Protein AF-A0AAX1PMC3-F1 (afdb_monomer_lite)

Radius of gyration: 15.19 Å; chains: 1; bounding box: 38×30×34 Å

Structure (mmCIF, N/CA/C/O backbone):
data_AF-A0AAX1PMC3-F1
#
_entry.id   AF-A0AAX1PMC3-F1
#
loop_
_atom_site.group_PDB
_atom_site.id
_atom_site.type_symbol
_atom_site.label_atom_id
_atom_site.label_alt_id
_atom_site.label_comp_id
_atom_site.label_asym_id
_atom_site.label_entity_id
_atom_site.label_seq_id
_atom_site.pdbx_PDB_ins_code
_atom_site.Cartn_x
_atom_site.Cartn_y
_atom_site.Cartn_z
_atom_site.occupancy
_atom_site.B_iso_or_equiv
_atom_site.auth_seq_id
_atom_site.auth_comp_id
_atom_site.auth_asym_id
_atom_site.auth_atom_id
_atom_site.pdbx_PDB_model_num
ATOM 1 N N . MET A 1 1 ? -15.827 -1.879 7.966 1.00 61.22 1 MET A N 1
ATOM 2 C CA . MET A 1 1 ? -16.329 -0.998 9.039 1.00 61.22 1 MET A CA 1
ATOM 3 C C . MET A 1 1 ? -16.276 0.435 8.546 1.00 61.22 1 MET A C 1
ATOM 5 O O . MET A 1 1 ? -15.211 0.873 8.123 1.00 61.22 1 MET A O 1
ATOM 9 N N . SER A 1 2 ? -17.409 1.134 8.511 1.00 79.12 2 SER A N 1
ATOM 10 C CA . SER A 1 2 ? -17.460 2.533 8.072 1.00 79.12 2 SER A CA 1
ATOM 11 C C . SER A 1 2 ? -17.064 3.500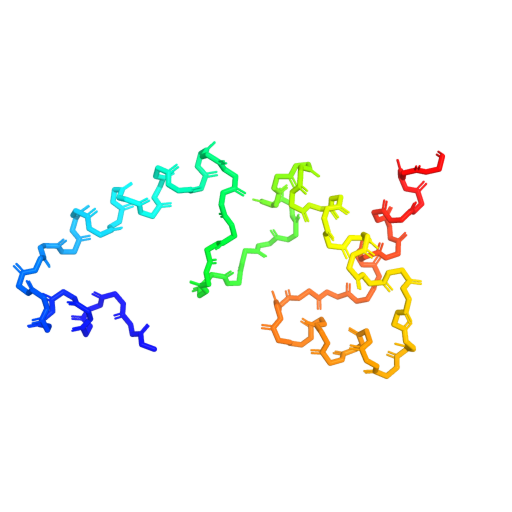 9.199 1.00 79.12 2 SER A C 1
ATOM 13 O O . SER A 1 2 ? -17.218 3.189 10.379 1.00 79.12 2 SER A O 1
ATOM 15 N N . VAL A 1 3 ? -16.614 4.716 8.854 1.00 79.44 3 VAL A N 1
ATOM 16 C CA . VAL A 1 3 ? -16.363 5.795 9.840 1.00 79.44 3 VAL A CA 1
ATOM 17 C C . VAL A 1 3 ? -17.637 6.128 10.632 1.00 79.44 3 VAL A C 1
ATOM 19 O O . VAL A 1 3 ? -17.568 6.533 11.788 1.00 79.44 3 VAL A O 1
ATOM 22 N N . ALA A 1 4 ? -18.813 5.936 10.025 1.00 78.19 4 ALA A N 1
ATOM 23 C CA . ALA A 1 4 ? -20.097 6.166 10.675 1.00 78.19 4 ALA A CA 1
ATOM 24 C C . ALA A 1 4 ? -20.433 5.103 11.734 1.00 78.19 4 ALA A C 1
ATOM 26 O O . ALA A 1 4 ? -20.946 5.460 12.791 1.00 78.19 4 ALA A O 1
ATOM 27 N N . GLU A 1 5 ? -20.130 3.829 11.478 1.00 81.44 5 GLU A N 1
ATOM 28 C CA . GLU A 1 5 ? -20.294 2.764 12.478 1.00 81.44 5 GLU A CA 1
ATOM 29 C C . GLU A 1 5 ? -19.332 2.931 13.645 1.00 81.44 5 GLU A C 1
ATOM 31 O O . GLU A 1 5 ? -19.769 2.865 14.792 1.00 81.44 5 GLU A O 1
ATOM 36 N N . LEU A 1 6 ? -18.064 3.240 13.359 1.00 83.06 6 LEU A N 1
ATOM 37 C CA . LEU A 1 6 ? -17.057 3.474 14.392 1.00 83.06 6 LEU A CA 1
ATOM 38 C C . LEU A 1 6 ? -17.434 4.662 15.289 1.00 83.06 6 LEU A C 1
ATOM 40 O O . LEU A 1 6 ? -17.371 4.562 16.509 1.00 83.06 6 LEU A O 1
ATOM 44 N N . ALA A 1 7 ? -17.908 5.763 14.696 1.00 88.69 7 ALA A N 1
ATOM 45 C CA . ALA A 1 7 ? -18.400 6.921 15.442 1.00 88.69 7 ALA A CA 1
ATOM 46 C C . ALA A 1 7 ? -19.546 6.562 16.401 1.00 88.69 7 ALA A C 1
ATOM 48 O O . ALA A 1 7 ? -19.623 7.086 17.509 1.00 88.69 7 ALA A O 1
ATOM 49 N N . ARG A 1 8 ? -20.444 5.662 15.977 1.00 88.06 8 ARG A N 1
ATOM 50 C CA . ARG A 1 8 ? -21.590 5.236 16.787 1.00 88.06 8 ARG A CA 1
ATOM 51 C C . ARG A 1 8 ? -21.190 4.266 17.899 1.00 88.06 8 ARG A C 1
ATOM 53 O O . ARG A 1 8 ? -21.789 4.328 18.964 1.00 88.06 8 ARG A O 1
ATOM 60 N N . GLN A 1 9 ? -20.219 3.384 17.655 1.00 90.00 9 GLN A N 1
ATOM 61 C CA . GLN A 1 9 ? -19.710 2.456 18.671 1.00 90.00 9 GLN A CA 1
ATOM 62 C C . GLN A 1 9 ? -18.904 3.172 19.751 1.00 90.00 9 GLN A C 1
ATOM 64 O O . GLN A 1 9 ? -19.149 2.960 20.931 1.00 90.00 9 GLN A O 1
ATOM 69 N N . GLU A 1 10 ? -17.979 4.038 19.344 1.00 87.81 10 GLU A N 1
ATOM 70 C CA . GLU A 1 10 ? -17.033 4.676 20.265 1.00 87.81 10 GLU A CA 1
ATOM 71 C C . GLU A 1 10 ? -17.580 5.981 20.864 1.00 87.81 10 GLU A C 1
ATOM 73 O O . GLU A 1 10 ? -16.947 6.596 21.717 1.00 87.81 10 GLU A O 1
ATOM 78 N N . GLY A 1 11 ? -18.738 6.460 20.392 1.00 89.00 11 GLY A N 1
ATOM 79 C CA . GLY A 1 11 ? -19.294 7.756 20.796 1.00 89.00 11 GLY A CA 1
ATOM 80 C C . GLY A 1 11 ? -18.451 8.954 20.338 1.00 89.00 11 GLY A C 1
ATOM 81 O O . GLY A 1 11 ? -18.610 10.064 20.843 1.00 89.00 11 GLY A O 1
ATOM 82 N N . ILE A 1 12 ? -17.545 8.746 19.380 1.00 90.75 12 ILE A N 1
ATOM 83 C CA . ILE A 1 12 ? -16.626 9.765 18.874 1.00 90.75 12 ILE A CA 1
ATOM 84 C C . ILE A 1 12 ? -17.252 10.461 17.666 1.00 90.75 12 ILE A C 1
ATOM 86 O O . ILE A 1 12 ? -17.760 9.827 16.741 1.00 90.75 12 ILE A O 1
ATOM 90 N N . SER A 1 13 ? -17.167 11.791 17.624 1.00 87.19 13 SER A N 1
ATOM 91 C CA . SER A 1 13 ? -17.611 12.560 16.460 1.00 87.19 13 SER A CA 1
ATOM 92 C C . SER A 1 13 ? -16.860 12.144 15.191 1.00 87.19 13 SER A C 1
ATOM 94 O O . SER A 1 13 ? -15.630 12.037 15.176 1.00 87.19 13 SER A O 1
ATOM 96 N N . LYS A 1 14 ? -17.597 12.022 14.079 1.00 85.31 14 LYS A N 1
ATOM 97 C CA . LYS A 1 14 ? -17.029 11.783 12.742 1.00 85.31 14 LYS A CA 1
ATOM 98 C C . LYS A 1 14 ? -15.903 12.771 12.421 1.00 85.31 14 LYS A C 1
ATOM 100 O O . LYS A 1 14 ? -14.907 12.379 11.826 1.00 85.31 14 LYS A O 1
ATOM 105 N N . THR A 1 15 ? -16.026 14.029 12.848 1.00 85.81 15 THR A N 1
ATOM 106 C CA . THR A 1 15 ? -15.019 15.076 12.618 1.00 85.81 15 THR A CA 1
ATOM 107 C C . THR A 1 15 ? -13.680 14.745 13.278 1.00 85.81 15 THR A C 1
ATOM 109 O O . THR A 1 15 ? -12.631 14.952 12.673 1.00 85.81 15 THR A O 1
ATOM 112 N N . VAL A 1 16 ? -13.705 14.180 14.489 1.00 89.12 16 VAL A N 1
ATOM 113 C CA . VAL A 1 16 ? -12.495 13.763 15.214 1.00 89.12 16 VAL A CA 1
ATOM 114 C C . VAL A 1 16 ? -11.845 12.574 14.511 1.00 89.12 16 VAL A C 1
ATOM 116 O O . VAL A 1 16 ? -10.648 12.609 14.239 1.00 89.12 16 VAL A O 1
ATOM 119 N N . LEU A 1 17 ? -12.643 11.580 14.107 1.00 85.81 17 LEU A N 1
ATOM 120 C CA . LEU A 1 17 ? -12.152 10.427 13.344 1.00 85.81 17 LEU A CA 1
ATOM 121 C C . LEU A 1 17 ? -11.517 10.847 12.008 1.00 85.81 17 LEU A C 1
ATOM 123 O O . LEU A 1 17 ? -10.452 10.349 11.648 1.00 85.81 17 LEU A O 1
ATOM 127 N N . TYR A 1 18 ? -12.118 11.800 11.288 1.00 83.88 18 TYR A N 1
ATOM 128 C CA . TYR A 1 18 ? -11.533 12.343 10.058 1.00 83.88 18 TYR A CA 1
ATOM 129 C C . TYR A 1 18 ? -10.264 13.167 10.311 1.00 83.88 18 TYR A C 1
ATOM 131 O O . TYR A 1 18 ? -9.344 13.125 9.493 1.00 83.88 18 TYR A O 1
ATOM 139 N N . SER A 1 19 ? -10.184 13.886 11.434 1.00 84.12 19 SER A N 1
ATOM 140 C CA . SER A 1 19 ? -8.973 14.608 11.837 1.00 84.12 19 SER A CA 1
ATOM 141 C C . SER A 1 19 ? -7.818 13.642 12.110 1.00 84.12 19 SER A C 1
ATOM 143 O O . SER A 1 19 ? -6.739 13.795 11.539 1.00 84.12 19 SER A O 1
ATOM 145 N N . TRP A 1 20 ? -8.063 12.578 12.879 1.00 85.06 20 TRP A N 1
ATOM 146 C CA . TRP A 1 20 ? -7.073 11.528 13.128 1.00 85.06 20 TRP A CA 1
ATOM 147 C C . TRP A 1 20 ? -6.675 10.795 11.851 1.00 85.06 20 TRP A C 1
ATOM 149 O O . TRP A 1 20 ? -5.493 10.551 11.635 1.00 85.06 20 TRP A O 1
ATOM 159 N N . LEU A 1 21 ? -7.628 10.529 10.953 1.00 79.69 21 LEU A N 1
ATOM 160 C CA . LEU A 1 21 ? -7.341 9.975 9.631 1.00 79.69 21 LEU A CA 1
ATOM 161 C C . LEU A 1 21 ? -6.407 10.892 8.827 1.00 79.69 21 LEU A C 1
ATOM 163 O O . LEU A 1 21 ? -5.464 10.421 8.194 1.00 79.69 21 LEU A O 1
ATOM 167 N N . LYS A 1 22 ? -6.649 12.207 8.844 1.00 77.25 22 LYS A N 1
ATOM 168 C CA . LYS A 1 22 ? -5.795 13.198 8.176 1.00 77.25 22 LYS A CA 1
ATOM 169 C C . LYS A 1 22 ? -4.404 13.261 8.808 1.00 77.25 22 LYS A C 1
ATOM 171 O O . LYS A 1 22 ? -3.415 13.351 8.084 1.00 77.25 22 LYS A O 1
ATOM 176 N N . GLN A 1 23 ? -4.325 13.183 10.130 1.00 77.19 23 GLN A N 1
ATOM 177 C CA . GLN A 1 23 ? -3.068 13.214 10.866 1.00 77.19 23 GLN A CA 1
ATOM 178 C C . GLN A 1 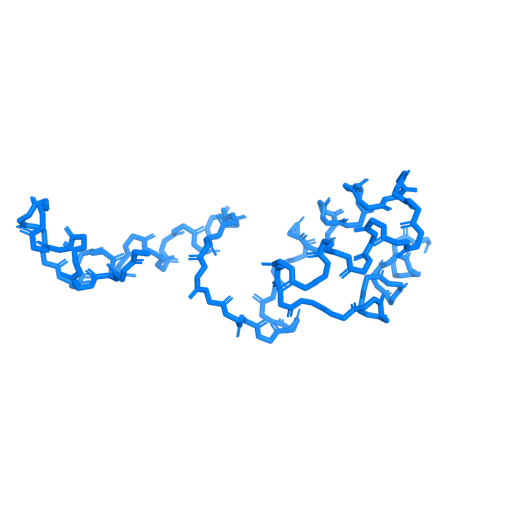23 ? -2.244 11.948 10.605 1.00 77.19 23 GLN A C 1
ATOM 180 O O . GLN A 1 23 ? -1.098 12.064 10.192 1.00 77.19 23 GLN A O 1
ATOM 185 N N . ALA A 1 24 ? -2.853 10.764 10.692 1.00 72.56 24 ALA A N 1
ATOM 186 C CA . ALA A 1 24 ? -2.225 9.488 10.352 1.00 72.56 24 ALA A CA 1
ATOM 187 C C . ALA A 1 24 ? -1.690 9.471 8.908 1.00 72.56 24 ALA A C 1
ATOM 189 O O . ALA A 1 24 ? -0.577 9.006 8.666 1.00 72.56 24 ALA A O 1
ATOM 190 N N . LYS A 1 25 ? -2.433 10.059 7.955 1.00 64.94 25 LYS A N 1
ATOM 191 C CA . LYS A 1 25 ? -1.965 10.259 6.571 1.00 64.94 25 LYS A CA 1
ATOM 192 C C . LYS A 1 25 ? -0.721 11.149 6.499 1.00 64.94 25 LYS A C 1
ATOM 194 O O . LYS A 1 25 ? 0.201 10.825 5.758 1.00 64.94 25 LYS A O 1
ATOM 199 N N . ALA A 1 26 ? -0.689 12.255 7.243 1.00 68.75 26 ALA A N 1
ATOM 200 C CA . ALA A 1 26 ? 0.461 13.160 7.276 1.00 68.75 26 ALA A CA 1
ATOM 201 C C . ALA A 1 26 ? 1.700 12.503 7.903 1.00 68.75 26 ALA A C 1
ATOM 203 O O . ALA A 1 26 ? 2.820 12.786 7.492 1.00 68.75 26 ALA A O 1
ATOM 204 N N . THR A 1 27 ? 1.504 11.585 8.851 1.00 65.25 27 THR A N 1
ATOM 205 C CA . THR A 1 27 ? 2.586 10.803 9.468 1.00 65.25 27 THR A CA 1
ATOM 206 C C . THR A 1 27 ? 3.005 9.588 8.628 1.00 65.25 27 THR A C 1
ATOM 208 O O . THR A 1 27 ? 3.884 8.837 9.036 1.00 65.25 27 THR A O 1
ATOM 211 N N . GLY A 1 28 ? 2.400 9.377 7.452 1.00 55.72 28 GLY A N 1
ATOM 212 C CA . GLY A 1 28 ? 2.731 8.266 6.556 1.00 55.72 28 GLY A CA 1
ATOM 213 C C . GLY A 1 28 ? 2.226 6.899 7.024 1.00 55.72 28 GLY A C 1
ATOM 214 O O . GLY A 1 28 ? 2.654 5.884 6.478 1.00 55.72 28 GLY A O 1
ATOM 215 N N . ALA A 1 29 ? 1.317 6.851 8.002 1.00 55.56 29 ALA A N 1
ATOM 216 C CA . ALA A 1 29 ? 0.736 5.598 8.459 1.00 55.56 29 ALA A CA 1
ATOM 217 C C . ALA A 1 29 ? -0.201 5.020 7.376 1.00 55.56 29 ALA A C 1
ATOM 219 O O . ALA A 1 29 ? -1.022 5.758 6.816 1.00 55.56 29 ALA A O 1
ATOM 220 N N . PRO A 1 30 ? -0.114 3.714 7.066 1.00 51.34 30 PRO A N 1
ATOM 221 C CA . PRO A 1 30 ? -1.007 3.075 6.109 1.00 51.34 30 PRO A CA 1
ATOM 222 C C . PRO A 1 30 ? -2.421 3.032 6.693 1.00 51.34 30 PRO A C 1
ATOM 224 O O . PRO A 1 30 ? -2.665 2.360 7.694 1.00 51.34 30 PRO A O 1
ATOM 227 N N . VAL A 1 31 ? -3.356 3.768 6.083 1.00 54.50 31 VAL A N 1
ATOM 228 C CA . VAL A 1 31 ? -4.742 3.834 6.568 1.00 54.50 31 VAL A CA 1
ATOM 229 C C . VAL A 1 31 ? -5.671 3.006 5.680 1.00 54.50 31 VAL A C 1
ATOM 231 O O . VAL A 1 31 ? -5.779 3.304 4.487 1.00 54.50 31 VAL A O 1
ATOM 234 N N . PRO A 1 32 ? -6.357 1.981 6.223 1.00 47.75 32 PRO A N 1
ATOM 235 C CA . PRO A 1 32 ? -7.270 1.147 5.448 1.00 47.75 32 PRO A CA 1
ATOM 236 C C . PRO A 1 32 ? -8.534 1.916 5.040 1.00 47.75 32 PRO A C 1
ATOM 238 O O . PRO A 1 32 ? -9.076 2.694 5.824 1.00 47.75 32 PRO A O 1
ATOM 241 N N . GLY A 1 33 ? -9.064 1.647 3.844 1.00 47.81 33 GLY A N 1
ATOM 242 C CA . GLY A 1 33 ? -10.428 2.052 3.468 1.00 47.81 33 GLY A CA 1
ATOM 243 C C . GLY A 1 33 ? -10.561 3.303 2.596 1.00 47.81 33 GLY A C 1
ATOM 244 O O . GLY A 1 33 ? -11.668 3.806 2.415 1.00 47.81 33 GLY A O 1
ATOM 245 N N . HIS A 1 34 ? -9.475 3.803 2.012 1.00 47.12 34 HIS A N 1
ATOM 246 C CA . HIS A 1 34 ? -9.578 4.661 0.835 1.00 47.12 34 HIS A CA 1
ATOM 247 C C . HIS A 1 34 ? -8.881 3.975 -0.331 1.00 47.12 34 HIS A C 1
ATOM 249 O O . HIS A 1 34 ? -7.674 3.754 -0.268 1.00 47.12 34 HIS A O 1
ATOM 255 N N . ASN A 1 35 ? -9.636 3.700 -1.397 1.00 48.84 35 ASN A N 1
ATOM 256 C CA . ASN A 1 35 ? -9.096 3.517 -2.742 1.00 48.84 35 ASN A CA 1
ATOM 257 C C . ASN A 1 35 ? -8.462 4.849 -3.163 1.00 48.84 35 ASN A C 1
ATOM 259 O O . ASN A 1 35 ? -9.049 5.624 -3.914 1.00 48.84 35 ASN A O 1
ATOM 263 N N . LYS A 1 36 ? -7.314 5.186 -2.575 1.00 51.72 36 LYS A N 1
ATOM 264 C CA . LYS A 1 36 ? -6.529 6.336 -2.992 1.00 51.72 36 LYS A CA 1
ATOM 265 C C . LYS A 1 36 ? -5.980 6.028 -4.367 1.00 51.72 36 LYS A C 1
ATOM 267 O O . LYS A 1 36 ? -5.455 4.933 -4.586 1.00 51.72 36 LYS A O 1
ATOM 272 N N . GLN A 1 37 ? -6.065 7.010 -5.259 1.00 54.66 37 GLN A N 1
ATOM 273 C CA . GLN A 1 37 ? -5.310 6.932 -6.494 1.00 54.66 37 GLN A CA 1
ATOM 274 C C . GLN A 1 37 ? -3.826 6.701 -6.146 1.00 54.66 37 GLN A C 1
ATOM 276 O O . GLN A 1 37 ? -3.346 7.217 -5.132 1.00 54.66 37 GLN A O 1
ATOM 281 N N . PRO A 1 38 ? -3.088 5.936 -6.956 1.00 53.91 38 PRO A N 1
ATOM 282 C CA . PRO A 1 38 ? -1.693 5.560 -6.686 1.00 53.91 38 PRO A CA 1
ATOM 283 C C . PRO A 1 38 ? -0.775 6.774 -6.487 1.00 53.91 38 PRO A C 1
ATOM 285 O O . PRO A 1 38 ? 0.277 6.680 -5.854 1.00 53.91 38 PRO A O 1
ATOM 288 N N . ASP A 1 39 ? -1.185 7.924 -7.020 1.00 59.62 39 ASP A N 1
ATOM 289 C CA . ASP A 1 39 ? -0.475 9.193 -6.924 1.00 59.62 39 ASP A CA 1
ATOM 290 C C . ASP A 1 39 ? -0.576 9.846 -5.534 1.00 59.62 39 ASP A C 1
ATOM 292 O O . ASP A 1 39 ? 0.310 10.583 -5.118 1.00 59.62 39 ASP A O 1
ATOM 296 N N . GLU A 1 40 ? -1.593 9.492 -4.742 1.00 65.69 40 GLU A N 1
ATOM 297 C CA . GLU A 1 40 ? -1.771 9.988 -3.373 1.00 65.69 40 GLU A CA 1
ATOM 298 C C . GLU A 1 40 ? -1.027 9.162 -2.304 1.00 65.69 40 GLU A C 1
ATOM 300 O O . GLU A 1 40 ? -1.206 9.403 -1.097 1.00 65.69 40 GLU A O 1
ATOM 305 N N . TRP A 1 41 ? -0.244 8.162 -2.723 1.00 74.69 41 TRP A N 1
ATOM 306 C CA . TRP A 1 41 ? 0.619 7.368 -1.848 1.00 74.69 41 TRP A CA 1
ATOM 307 C C . TRP A 1 41 ? 1.920 8.122 -1.571 1.00 74.69 41 TRP A C 1
ATOM 309 O O . TRP A 1 41 ? 2.584 8.600 -2.493 1.00 74.69 41 TRP A O 1
ATOM 319 N N . SER A 1 42 ? 2.305 8.207 -0.296 1.00 79.12 42 SER A N 1
ATOM 320 C CA . SER A 1 42 ? 3.586 8.804 0.088 1.00 79.12 42 SER A CA 1
ATOM 321 C C . SER A 1 42 ? 4.754 7.983 -0.467 1.00 79.12 42 SER A C 1
ATOM 323 O O . SER A 1 42 ? 4.634 6.773 -0.668 1.00 79.12 42 SER A O 1
ATOM 325 N N . ALA A 1 43 ? 5.907 8.625 -0.670 1.00 80.81 43 ALA A N 1
ATOM 326 C CA . ALA A 1 43 ? 7.117 7.940 -1.131 1.00 80.81 43 ALA A CA 1
ATOM 327 C C . ALA A 1 43 ? 7.499 6.758 -0.216 1.00 80.81 43 ALA A C 1
ATOM 329 O O . ALA A 1 43 ? 7.806 5.675 -0.706 1.00 80.81 43 ALA A O 1
ATOM 330 N N . GLY A 1 44 ? 7.376 6.928 1.107 1.00 79.94 44 GLY A N 1
ATOM 331 C CA . GLY A 1 44 ? 7.616 5.853 2.075 1.00 79.94 44 GLY A CA 1
ATOM 332 C C . GLY A 1 44 ? 6.639 4.679 1.941 1.00 79.94 44 GLY A C 1
ATOM 333 O O . GLY A 1 44 ? 7.059 3.528 2.002 1.00 79.94 44 GLY A O 1
ATOM 334 N N . ALA A 1 45 ? 5.353 4.945 1.687 1.00 81.06 45 ALA A N 1
ATOM 335 C CA . ALA A 1 45 ? 4.360 3.889 1.485 1.00 81.06 45 ALA A CA 1
ATOM 336 C C . ALA A 1 45 ? 4.571 3.133 0.161 1.00 81.06 45 ALA A C 1
ATOM 338 O O . ALA A 1 45 ? 4.405 1.912 0.120 1.00 81.06 45 ALA A O 1
ATOM 339 N N . LYS A 1 46 ? 4.974 3.837 -0.908 1.00 85.62 46 LYS A N 1
ATOM 340 C CA . LYS A 1 46 ? 5.360 3.224 -2.191 1.00 85.62 46 LYS A CA 1
ATOM 341 C C . LYS A 1 46 ? 6.569 2.304 -2.005 1.00 85.62 46 LYS A C 1
ATOM 343 O O . LYS A 1 46 ? 6.516 1.148 -2.413 1.00 85.62 46 LYS A O 1
ATOM 348 N N . PHE A 1 47 ? 7.604 2.776 -1.311 1.00 85.19 47 PHE A N 1
ATOM 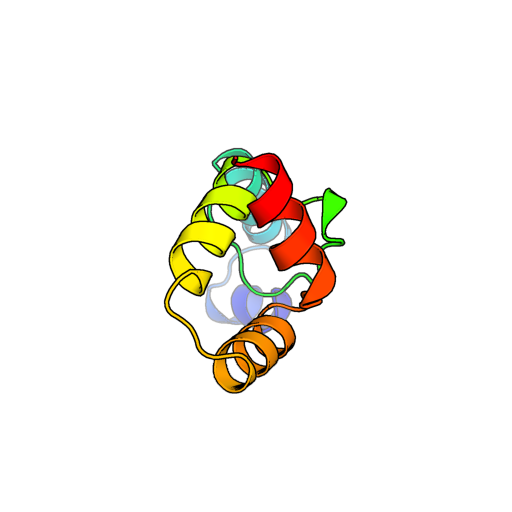349 C CA . PHE A 1 47 ? 8.810 1.993 -1.038 1.00 85.19 47 PHE A CA 1
ATOM 350 C C . PHE A 1 47 ? 8.535 0.755 -0.172 1.00 85.19 47 PHE A C 1
ATOM 352 O O . PHE A 1 47 ? 8.943 -0.347 -0.529 1.00 85.19 47 PHE A O 1
ATOM 359 N N . ALA A 1 48 ? 7.779 0.903 0.921 1.00 85.38 48 ALA A N 1
ATOM 360 C CA . ALA A 1 48 ? 7.386 -0.228 1.764 1.00 85.38 48 ALA A CA 1
ATOM 361 C C . ALA A 1 48 ? 6.596 -1.283 0.971 1.00 85.38 48 ALA A C 1
ATOM 363 O O . ALA A 1 48 ? 6.846 -2.475 1.106 1.00 85.38 48 ALA A O 1
ATOM 364 N N . THR A 1 49 ? 5.699 -0.844 0.083 1.00 86.94 49 THR A N 1
ATOM 365 C CA . THR A 1 49 ? 4.939 -1.742 -0.799 1.00 86.94 49 THR A CA 1
ATOM 366 C C . THR A 1 49 ? 5.848 -2.498 -1.763 1.00 86.94 49 THR A C 1
ATOM 368 O O . THR A 1 49 ? 5.694 -3.704 -1.933 1.00 86.94 49 THR A O 1
AT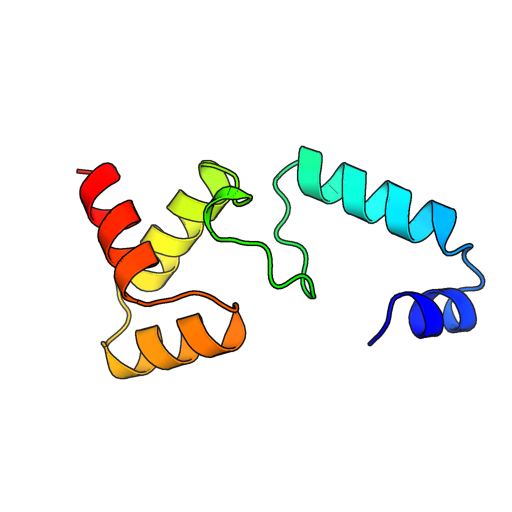OM 371 N N . VAL A 1 50 ? 6.818 -1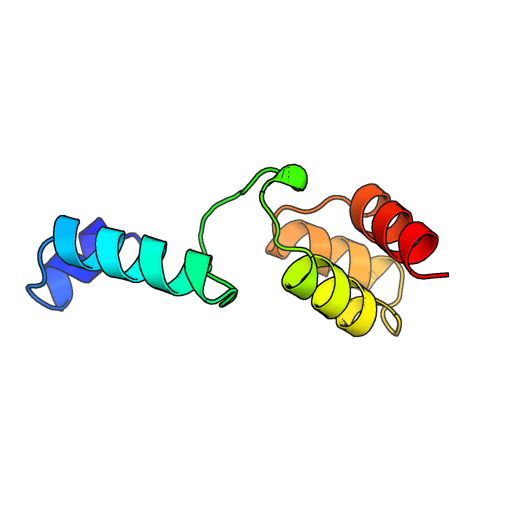.817 -2.378 1.00 88.56 50 VAL A N 1
ATOM 372 C CA . VAL A 1 50 ? 7.816 -2.451 -3.253 1.00 88.56 50 VAL A CA 1
ATOM 373 C C . VAL A 1 50 ? 8.627 -3.503 -2.493 1.00 88.56 50 VAL A C 1
ATOM 375 O O . VAL A 1 50 ? 8.831 -4.599 -3.008 1.00 88.56 50 VAL A O 1
ATOM 378 N N . LEU A 1 51 ? 9.033 -3.207 -1.257 1.00 88.50 51 LEU A N 1
ATOM 379 C CA . LEU A 1 51 ? 9.782 -4.138 -0.415 1.00 88.50 51 LEU A CA 1
ATOM 380 C C . LEU A 1 51 ? 8.941 -5.361 -0.011 1.00 88.50 51 LEU A C 1
ATOM 382 O O . LEU A 1 51 ? 9.411 -6.488 -0.126 1.00 88.50 51 LEU A O 1
ATOM 386 N N . GLU A 1 52 ? 7.693 -5.146 0.415 1.00 86.12 52 GLU A N 1
ATOM 387 C CA . GLU A 1 52 ? 6.743 -6.213 0.773 1.00 86.12 52 GLU A CA 1
ATOM 388 C C . GLU A 1 52 ? 6.430 -7.142 -0.408 1.00 86.12 52 GLU A C 1
ATOM 390 O O . GLU A 1 52 ? 6.140 -8.319 -0.214 1.00 86.12 52 GLU A O 1
ATOM 395 N N . THR A 1 53 ? 6.464 -6.610 -1.631 1.00 89.88 53 THR A N 1
ATOM 396 C CA . THR A 1 53 ? 6.070 -7.333 -2.848 1.00 89.88 53 THR A CA 1
ATOM 397 C C . THR A 1 53 ? 7.248 -7.929 -3.612 1.00 89.88 53 THR A C 1
ATOM 399 O O . THR A 1 53 ? 7.032 -8.722 -4.524 1.00 89.88 53 THR A O 1
ATOM 402 N N . ALA A 1 54 ? 8.487 -7.609 -3.226 1.00 86.69 54 ALA A N 1
ATOM 403 C CA . ALA A 1 54 ? 9.699 -8.074 -3.899 1.00 86.69 54 ALA A CA 1
ATOM 404 C C . ALA A 1 54 ? 9.872 -9.603 -3.878 1.00 86.69 54 ALA A C 1
ATOM 406 O O . ALA A 1 54 ? 10.505 -10.157 -4.773 1.00 86.69 54 ALA A O 1
ATOM 407 N N . THR A 1 55 ? 9.321 -10.284 -2.871 1.00 88.00 55 THR A N 1
ATOM 408 C CA . THR A 1 55 ? 9.405 -11.745 -2.714 1.00 88.00 55 THR A CA 1
ATOM 409 C C . THR A 1 55 ? 8.132 -12.480 -3.133 1.00 88.00 55 THR A C 1
ATOM 411 O O . THR A 1 55 ? 8.107 -13.709 -3.082 1.00 88.00 55 THR A O 1
ATOM 414 N N . LEU A 1 56 ? 7.079 -11.756 -3.526 1.00 91.19 56 LEU A N 1
ATOM 415 C CA . LEU A 1 56 ? 5.800 -12.350 -3.907 1.00 91.19 56 LEU A CA 1
ATOM 416 C C . LEU A 1 56 ? 5.850 -12.891 -5.339 1.00 91.19 56 LEU A C 1
ATOM 418 O O . LEU A 1 56 ? 6.416 -12.274 -6.242 1.00 91.19 56 LEU A O 1
ATOM 422 N N . SER A 1 57 ? 5.188 -14.023 -5.561 1.00 91.12 57 SER A N 1
ATOM 423 C CA . SER A 1 57 ? 4.882 -14.524 -6.901 1.00 91.12 57 SER A CA 1
ATOM 424 C C . SER A 1 57 ? 3.853 -13.635 -7.614 1.00 91.12 57 SER A C 1
ATOM 426 O O . SER A 1 57 ? 3.146 -12.843 -6.989 1.00 91.12 57 SER A O 1
ATOM 428 N N . GLU A 1 58 ? 3.703 -13.781 -8.935 1.00 88.25 58 GLU A N 1
ATOM 429 C CA . GLU A 1 58 ? 2.735 -12.981 -9.707 1.00 88.25 58 GLU A CA 1
ATOM 430 C C . GLU A 1 58 ? 1.286 -13.150 -9.217 1.00 88.25 58 GLU A C 1
ATOM 432 O O . GLU A 1 58 ? 0.519 -12.184 -9.193 1.00 88.25 58 GLU A O 1
ATOM 437 N N . ALA A 1 59 ? 0.915 -14.358 -8.781 1.00 90.25 59 ALA A N 1
ATOM 438 C CA . ALA A 1 59 ? -0.415 -14.639 -8.248 1.00 90.25 59 ALA A CA 1
ATOM 439 C C . ALA A 1 59 ? -0.659 -13.917 -6.912 1.00 90.25 59 ALA A C 1
ATOM 441 O O . ALA A 1 59 ? -1.710 -13.302 -6.712 1.00 90.25 59 ALA A O 1
ATOM 442 N N . GLU A 1 60 ? 0.332 -13.941 -6.020 1.00 90.31 60 GLU A N 1
ATOM 443 C CA . GLU A 1 60 ? 0.278 -13.254 -4.727 1.00 90.31 60 GLU A CA 1
ATOM 444 C C . GLU A 1 60 ? 0.293 -11.735 -4.900 1.00 90.31 60 GLU A C 1
ATOM 446 O O . GLU A 1 60 ? -0.450 -11.025 -4.222 1.00 90.31 60 GLU A O 1
ATOM 451 N N . LEU A 1 61 ? 1.067 -11.231 -5.863 1.00 89.75 61 LEU A N 1
ATOM 452 C CA . LEU A 1 61 ? 1.089 -9.820 -6.224 1.00 89.75 61 LEU A CA 1
ATOM 453 C C . LEU A 1 61 ? -0.281 -9.353 -6.729 1.00 89.75 61 LEU A C 1
ATOM 455 O O . LEU A 1 61 ? -0.778 -8.312 -6.301 1.00 89.75 61 LEU A O 1
ATOM 459 N N . ALA A 1 62 ? -0.933 -10.138 -7.590 1.00 86.25 62 ALA A N 1
ATOM 460 C CA . ALA A 1 62 ? -2.273 -9.834 -8.085 1.00 86.25 62 ALA A CA 1
ATOM 461 C C . ALA A 1 62 ? -3.330 -9.845 -6.964 1.00 86.25 62 ALA A C 1
ATOM 463 O O . ALA A 1 62 ? -4.248 -9.020 -6.957 1.00 86.25 62 ALA A O 1
ATOM 464 N N . GLU A 1 63 ? -3.226 -10.754 -5.991 1.00 88.62 63 GLU A N 1
ATOM 465 C CA . GLU A 1 63 ? -4.068 -10.718 -4.790 1.00 88.62 63 GLU A CA 1
ATOM 466 C C . GLU A 1 63 ? -3.801 -9.498 -3.912 1.00 88.62 63 GLU A C 1
ATOM 468 O O . GLU A 1 63 ? -4.746 -8.828 -3.486 1.00 88.62 63 GLU A O 1
ATOM 473 N N . TYR A 1 64 ? -2.533 -9.188 -3.661 1.00 87.50 64 TYR A N 1
ATOM 474 C CA . TYR A 1 64 ? -2.118 -8.033 -2.877 1.00 87.50 64 TYR A CA 1
ATOM 475 C C . TYR A 1 64 ? -2.662 -6.733 -3.484 1.00 87.50 64 TYR A C 1
ATOM 477 O O . TYR A 1 64 ? -3.295 -5.931 -2.790 1.00 87.50 64 TYR A O 1
ATOM 485 N N . CYS A 1 65 ? -2.502 -6.576 -4.799 1.00 85.75 65 CYS A N 1
ATOM 486 C CA . CYS A 1 65 ? -3.047 -5.482 -5.595 1.00 85.75 65 CYS A CA 1
ATOM 487 C C . CYS A 1 65 ? -4.562 -5.336 -5.414 1.00 85.75 65 CYS A C 1
ATOM 489 O O . CYS A 1 65 ? -5.039 -4.264 -5.039 1.00 85.75 65 CYS A O 1
ATOM 491 N N . ARG A 1 66 ? -5.322 -6.430 -5.569 1.00 84.56 66 ARG A N 1
ATOM 492 C CA . ARG A 1 66 ? -6.784 -6.428 -5.380 1.00 84.56 66 ARG A CA 1
ATOM 493 C C . ARG A 1 66 ? -7.197 -6.010 -3.969 1.00 84.56 66 ARG A C 1
ATOM 495 O O . ARG A 1 66 ? -8.153 -5.254 -3.819 1.00 84.56 66 ARG A O 1
ATOM 502 N N . ARG A 1 67 ? -6.478 -6.463 -2.937 1.00 80.88 67 ARG A N 1
ATOM 503 C CA . ARG A 1 67 ? -6.771 -6.115 -1.533 1.00 80.88 67 ARG A CA 1
ATOM 504 C C . ARG A 1 67 ? -6.484 -4.649 -1.213 1.00 80.88 67 ARG A C 1
ATOM 506 O O . ARG A 1 67 ? -7.175 -4.072 -0.378 1.00 80.88 67 ARG A O 1
ATOM 513 N N . ARG A 1 68 ? -5.464 -4.058 -1.843 1.00 78.62 68 ARG A N 1
ATOM 514 C CA . ARG A 1 68 ? -5.025 -2.676 -1.582 1.00 78.62 68 ARG A CA 1
ATOM 515 C C . ARG A 1 68 ? -5.531 -1.648 -2.598 1.00 78.62 68 ARG A C 1
ATOM 517 O O . ARG A 1 68 ? -5.249 -0.465 -2.430 1.00 78.62 68 ARG A O 1
ATOM 524 N N . GLY A 1 69 ? -6.281 -2.075 -3.615 1.00 79.94 69 GLY A N 1
ATOM 525 C CA . GLY A 1 69 ? -6.773 -1.196 -4.681 1.00 79.94 69 GLY A CA 1
ATOM 526 C C . GLY A 1 69 ? -5.659 -0.684 -5.600 1.00 79.94 69 GLY A C 1
ATOM 527 O O . GLY A 1 69 ? -5.748 0.432 -6.105 1.00 79.94 69 GLY A O 1
ATOM 528 N N . LEU A 1 70 ? -4.601 -1.478 -5.775 1.00 83.88 70 LEU A N 1
ATOM 529 C CA . LEU A 1 70 ? -3.451 -1.178 -6.627 1.00 83.88 70 LEU A CA 1
ATOM 530 C C . LEU A 1 70 ? -3.488 -2.020 -7.903 1.00 83.88 70 LEU A C 1
ATOM 532 O O . LEU A 1 70 ? -4.121 -3.073 -7.948 1.00 83.88 70 LEU A O 1
ATOM 536 N N . TYR A 1 71 ? -2.766 -1.564 -8.921 1.00 85.62 71 TYR A N 1
ATOM 537 C CA . TYR A 1 71 ? -2.496 -2.329 -10.136 1.00 85.62 71 TYR A CA 1
ATOM 538 C C . TYR A 1 71 ? -1.058 -2.847 -10.124 1.00 85.62 71 TYR A C 1
ATOM 540 O O . TYR A 1 71 ? -0.149 -2.186 -9.618 1.00 85.62 71 TYR A O 1
ATOM 548 N N . VAL A 1 72 ? -0.836 -4.027 -10.704 1.00 87.25 72 VAL A N 1
ATOM 549 C CA . VAL A 1 72 ? 0.489 -4.671 -10.749 1.00 87.25 72 VAL A CA 1
ATOM 550 C C . VAL A 1 72 ? 1.506 -3.771 -11.455 1.00 87.25 72 VAL A C 1
ATOM 552 O O . VAL A 1 72 ? 2.647 -3.636 -11.020 1.00 87.25 72 VAL A O 1
ATOM 555 N N . GLU A 1 73 ? 1.069 -3.088 -12.506 1.00 86.62 73 GLU A N 1
ATOM 556 C CA . GLU A 1 73 ? 1.848 -2.144 -13.299 1.00 86.62 73 GLU A CA 1
ATOM 557 C C . GLU A 1 73 ? 2.368 -0.972 -12.456 1.00 86.62 73 GLU A C 1
ATOM 559 O O . GLU A 1 73 ? 3.467 -0.480 -12.701 1.00 86.62 73 GLU A O 1
ATOM 564 N N . GLN A 1 74 ? 1.625 -0.549 -11.430 1.00 86.25 74 GLN A N 1
ATOM 565 C CA . GLN A 1 74 ? 2.036 0.545 -10.541 1.00 86.25 74 GLN A CA 1
ATOM 566 C C . GLN A 1 74 ? 3.173 0.114 -9.627 1.00 86.25 74 GLN A C 1
ATOM 568 O O . GLN A 1 74 ? 4.135 0.856 -9.452 1.00 86.25 74 GLN A O 1
ATOM 573 N N . ILE A 1 75 ? 3.093 -1.105 -9.095 1.00 87.19 75 ILE A N 1
ATOM 574 C CA . ILE A 1 75 ? 4.158 -1.671 -8.267 1.00 87.19 75 ILE A CA 1
ATOM 575 C C . ILE A 1 75 ? 5.420 -1.868 -9.109 1.00 87.19 75 ILE A C 1
ATOM 577 O O . ILE A 1 75 ? 6.502 -1.483 -8.674 1.00 87.19 75 ILE A O 1
ATOM 581 N N . LYS A 1 76 ? 5.279 -2.367 -10.345 1.00 87.62 76 LYS A N 1
ATOM 582 C CA . LYS A 1 76 ? 6.394 -2.488 -11.297 1.00 87.62 76 LYS A CA 1
ATOM 583 C C . LYS A 1 76 ? 7.025 -1.130 -11.626 1.00 87.62 76 LYS A C 1
ATOM 585 O O . LYS A 1 76 ? 8.247 -1.017 -11.659 1.00 87.62 76 LYS A O 1
ATOM 590 N N . ALA A 1 77 ? 6.217 -0.085 -11.816 1.00 87.75 77 ALA A N 1
ATOM 591 C CA . ALA A 1 77 ? 6.719 1.271 -12.036 1.00 87.75 77 ALA A CA 1
ATOM 592 C C . ALA A 1 77 ? 7.495 1.810 -10.819 1.00 87.75 77 ALA A C 1
ATOM 594 O O . ALA A 1 77 ? 8.538 2.439 -10.980 1.00 87.75 77 ALA A O 1
ATOM 595 N N . TRP A 1 78 ? 7.024 1.543 -9.598 1.00 88.69 78 TRP A N 1
ATOM 596 C CA . TRP A 1 78 ? 7.727 1.944 -8.375 1.00 88.69 78 TRP A CA 1
ATOM 597 C C . TRP A 1 78 ? 9.002 1.133 -8.136 1.00 88.69 78 TRP A C 1
ATOM 599 O O . TRP A 1 78 ? 9.992 1.708 -7.699 1.00 88.69 78 TRP A O 1
ATOM 609 N N . GLN A 1 79 ? 9.008 -0.162 -8.468 1.00 86.19 79 GLN A N 1
ATOM 610 C CA . GLN A 1 79 ? 10.210 -0.999 -8.465 1.00 86.19 79 GLN A CA 1
ATOM 611 C C . GLN A 1 79 ? 11.285 -0.421 -9.384 1.00 86.19 79 GLN A C 1
ATOM 613 O O . GLN A 1 79 ? 12.417 -0.239 -8.951 1.00 86.19 79 GLN A O 1
ATOM 618 N N . ALA A 1 80 ? 10.917 -0.067 -10.617 1.00 85.50 80 ALA A N 1
ATOM 619 C CA . ALA A 1 80 ? 11.843 0.526 -11.578 1.00 85.50 80 ALA A CA 1
ATOM 620 C C . ALA A 1 80 ? 12.398 1.885 -11.118 1.00 85.50 80 ALA A C 1
ATOM 622 O O . ALA A 1 80 ? 13.540 2.206 -11.416 1.00 85.50 80 ALA A O 1
ATOM 623 N N . ALA A 1 81 ? 11.614 2.671 -10.375 1.00 83.12 81 ALA A N 1
ATOM 624 C CA . ALA A 1 81 ? 12.048 3.960 -9.834 1.00 83.12 81 ALA A CA 1
ATOM 625 C C . ALA A 1 81 ? 12.976 3.847 -8.607 1.00 83.12 81 ALA A C 1
ATOM 627 O O . ALA A 1 81 ? 13.513 4.860 -8.164 1.00 83.12 81 ALA A O 1
ATOM 628 N N . CYS A 1 82 ? 13.121 2.651 -8.028 1.00 70.94 82 CYS A N 1
ATOM 629 C CA . CYS A 1 82 ? 13.971 2.390 -6.863 1.00 70.94 82 CYS A CA 1
ATOM 630 C C . CYS A 1 82 ? 15.348 1.797 -7.232 1.00 70.94 82 CYS A C 1
ATOM 632 O O . CYS A 1 82 ? 16.132 1.530 -6.320 1.00 70.94 82 CYS A O 1
ATOM 634 N N . VAL A 1 83 ? 15.615 1.566 -8.526 1.00 58.72 83 VAL A N 1
ATOM 635 C CA . VAL A 1 83 ? 16.894 1.065 -9.074 1.00 58.72 83 VAL A CA 1
ATOM 636 C C . VAL A 1 83 ? 17.798 2.223 -9.481 1.00 58.72 83 VAL A C 1
ATOM 638 O O . VAL A 1 83 ? 17.270 3.216 -10.029 1.00 58.72 83 VAL A O 1
#

Foldseek 3Di:
DDLVVVCVVVVNDSVVVVVVVVVCLVVQHDDPDDLDDLVSHDLVRLVVLLVVCVPDDPVVLVVVCVRNVHDSVSNVVSNVVVD

Sequence (83 aa):
MSVAE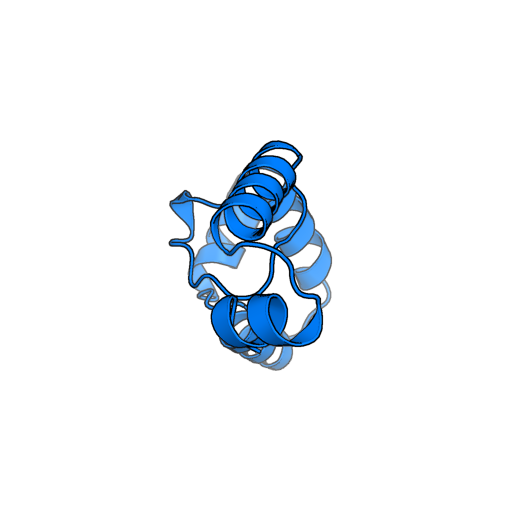LARQEGISKTVLYSWLKQAKATGAPVPGHNKQPDEWSAGAKFATVLETATLSEAELAEYCRRRGLYVEQIKAWQAACV

Secondary structure (DSSP, 8-state):
--HHHHHHHH---HHHHHHHHHHHHHTT---TT----GGGS-HHHHHHHHHHHTT--HHHHHHHHHHHT--HHHHHHHHHTT-

Organism: Aeromonas salmonicida (NCBI:txid645)

pLDDT: mean 78.65, std 12.81, range [47.12, 91.19]